Protein AF-A0A925YAL2-F1 (afdb_monomer_lite)

Secondary structure (DSSP, 8-state):
-HHHHHHHHHHHHHHHHHHHHHHHHHHHHHHHT---------------S----SS-----PBPTTS-BEEEEEETTEEEEEE--TT-SS----HHHHT-

Structure (mmCIF, N/CA/C/O backbone):
data_AF-A0A925YAL2-F1
#
_entry.id   AF-A0A925YAL2-F1
#
loop_
_atom_site.group_PDB
_atom_site.id
_atom_site.type_symbol
_atom_site.label_atom_id
_atom_site.label_alt_id
_atom_site.label_comp_id
_atom_site.label_asym_id
_atom_site.label_entity_id
_atom_site.label_seq_id
_atom_site.pdbx_PDB_ins_code
_atom_site.Cartn_x
_atom_site.Cartn_y
_atom_site.Cartn_z
_atom_site.occupancy
_atom_site.B_iso_or_equiv
_atom_site.auth_seq_id
_atom_site.auth_comp_id
_atom_site.auth_asym_id
_atom_site.auth_atom_id
_atom_site.pdbx_PDB_model_num
ATOM 1 N N . MET A 1 1 ? 28.630 10.886 -66.600 1.00 71.31 1 MET A N 1
ATOM 2 C CA . MET A 1 1 ? 29.340 9.719 -66.026 1.00 71.31 1 MET A CA 1
ATOM 3 C C . MET A 1 1 ? 30.179 10.087 -64.802 1.00 71.31 1 MET A C 1
ATOM 5 O O . MET A 1 1 ? 29.934 9.535 -63.740 1.00 71.31 1 MET A O 1
ATOM 9 N N . THR A 1 2 ? 31.073 11.078 -64.881 1.00 81.06 2 THR A N 1
ATOM 10 C CA . THR A 1 2 ? 31.972 11.479 -63.773 1.00 81.06 2 THR A CA 1
ATOM 11 C C . THR A 1 2 ? 31.260 11.882 -62.474 1.00 81.06 2 THR A C 1
ATOM 13 O O . THR A 1 2 ? 31.683 11.481 -61.397 1.00 81.06 2 THR A O 1
ATOM 16 N N . LYS A 1 3 ? 30.126 12.594 -62.551 1.00 74.50 3 LYS A N 1
ATOM 17 C CA . LYS A 1 3 ? 29.319 12.961 -61.369 1.00 74.50 3 LYS A CA 1
ATOM 18 C C . LYS A 1 3 ? 28.781 11.741 -60.608 1.00 74.50 3 LYS A C 1
ATOM 20 O O . LYS A 1 3 ? 28.755 11.753 -59.384 1.00 74.50 3 LYS A O 1
ATOM 25 N N . TYR A 1 4 ? 28.386 10.691 -61.329 1.00 87.62 4 TYR A N 1
ATOM 26 C CA . TYR A 1 4 ? 27.905 9.450 -60.721 1.00 87.62 4 TYR A CA 1
ATOM 27 C C . TYR A 1 4 ? 29.053 8.658 -60.095 1.00 87.62 4 TYR A C 1
ATOM 29 O O . TYR A 1 4 ? 28.880 8.128 -59.008 1.00 87.62 4 TYR A O 1
ATOM 37 N N . LEU A 1 5 ? 30.236 8.656 -60.719 1.00 87.44 5 LEU A N 1
ATOM 38 C CA . LEU A 1 5 ? 31.438 8.040 -60.146 1.00 87.44 5 LEU A CA 1
ATOM 39 C C . LEU A 1 5 ? 31.876 8.721 -58.841 1.00 87.44 5 LEU A C 1
ATOM 41 O O . LEU A 1 5 ? 32.195 8.030 -57.880 1.00 87.44 5 LEU A O 1
ATOM 45 N N . ILE A 1 6 ? 31.828 10.055 -58.774 1.00 89.38 6 ILE A N 1
ATOM 46 C CA . ILE A 1 6 ? 32.143 10.805 -57.545 1.00 89.38 6 ILE A CA 1
ATOM 47 C C . ILE A 1 6 ? 31.136 10.485 -56.430 1.00 89.38 6 ILE A C 1
ATOM 49 O O . ILE A 1 6 ? 31.535 10.292 -55.285 1.00 89.38 6 ILE A O 1
ATOM 53 N N . LEU A 1 7 ? 29.845 10.384 -56.763 1.00 90.12 7 LEU A N 1
ATOM 54 C CA . LEU A 1 7 ? 28.787 10.056 -55.801 1.00 90.12 7 LEU A CA 1
ATOM 55 C C . LEU A 1 7 ? 28.929 8.619 -55.270 1.00 90.12 7 LEU A C 1
ATOM 57 O O . LEU A 1 7 ? 28.779 8.374 -54.077 1.00 90.12 7 LEU A O 1
ATOM 61 N N . LEU A 1 8 ? 29.276 7.669 -56.138 1.00 90.75 8 LEU A N 1
ATOM 62 C CA . LEU A 1 8 ? 29.490 6.272 -55.750 1.00 90.75 8 LEU A CA 1
ATOM 63 C C . LEU A 1 8 ? 30.747 6.114 -54.879 1.00 90.75 8 LEU A C 1
ATOM 65 O O . LEU A 1 8 ? 30.732 5.376 -53.893 1.00 90.75 8 LEU A O 1
ATOM 69 N N . ALA A 1 9 ? 31.811 6.860 -55.191 1.00 89.50 9 ALA A N 1
ATOM 70 C CA . ALA A 1 9 ? 33.024 6.900 -54.382 1.00 89.50 9 ALA A CA 1
ATOM 71 C C . ALA A 1 9 ? 32.766 7.502 -52.990 1.00 89.50 9 ALA A C 1
ATOM 73 O O . ALA A 1 9 ? 33.185 6.918 -51.991 1.00 89.50 9 ALA A O 1
ATOM 74 N N . SER A 1 10 ? 32.029 8.615 -52.895 1.00 86.19 10 SER A N 1
ATOM 75 C CA . SER A 1 10 ? 31.708 9.228 -51.598 1.00 86.19 10 SER A CA 1
ATOM 76 C C . SER A 1 10 ? 30.789 8.347 -50.748 1.00 86.19 10 SER A C 1
ATOM 78 O O . SER A 1 10 ? 31.049 8.175 -49.557 1.00 86.19 10 SER A O 1
ATOM 80 N N . ALA A 1 11 ? 29.775 7.722 -51.356 1.00 89.38 11 ALA A N 1
ATOM 81 C CA . ALA A 1 11 ? 28.899 6.769 -50.678 1.00 89.38 11 ALA A CA 1
ATOM 82 C C . ALA A 1 11 ? 29.676 5.558 -50.136 1.00 89.38 11 ALA A C 1
ATOM 84 O O . ALA A 1 11 ? 29.421 5.113 -49.018 1.00 89.38 11 ALA A O 1
ATOM 85 N N . SER A 1 12 ? 30.667 5.070 -50.889 1.00 86.50 12 SER A N 1
ATOM 86 C CA . SER A 1 12 ? 31.523 3.959 -50.460 1.00 86.50 12 SER A CA 1
ATOM 87 C C . SER A 1 12 ? 32.380 4.344 -49.253 1.00 86.50 12 SER A C 1
ATOM 89 O O . SER A 1 12 ? 32.412 3.610 -48.270 1.00 86.50 12 SER A O 1
ATOM 91 N N . VAL A 1 13 ? 33.021 5.518 -49.276 1.00 86.12 13 VAL A N 1
ATOM 92 C CA . VAL A 1 13 ? 33.825 6.013 -48.140 1.00 86.12 13 VAL A CA 1
ATOM 93 C C . VAL A 1 13 ? 32.968 6.178 -46.878 1.00 86.12 13 VAL A C 1
ATOM 95 O O . VAL A 1 13 ? 33.395 5.802 -45.783 1.00 86.12 13 VAL A O 1
ATOM 98 N N . LEU A 1 14 ? 31.742 6.687 -47.028 1.00 83.75 14 LEU A N 1
ATOM 99 C CA . LEU A 1 14 ? 30.796 6.831 -45.921 1.00 83.75 14 LEU A CA 1
ATOM 100 C C . LEU A 1 14 ? 30.379 5.465 -45.346 1.00 83.75 14 LEU A C 1
ATOM 102 O O . LEU A 1 14 ? 30.394 5.279 -44.130 1.00 83.75 14 LEU A O 1
ATOM 106 N N . ALA A 1 15 ? 30.074 4.497 -46.214 1.00 80.00 15 ALA A N 1
ATOM 107 C CA . ALA A 1 15 ? 29.695 3.143 -45.817 1.00 80.00 15 ALA A CA 1
ATOM 108 C C . ALA A 1 15 ? 30.840 2.399 -45.108 1.00 80.00 15 ALA A C 1
ATOM 110 O O . ALA A 1 15 ? 30.603 1.751 -44.093 1.00 80.00 15 ALA A O 1
ATOM 111 N N . PHE A 1 16 ? 32.084 2.541 -45.577 1.00 83.56 16 PHE A N 1
ATOM 112 C CA . PHE A 1 16 ? 33.255 1.939 -44.924 1.00 83.56 16 PHE A CA 1
ATOM 113 C C . PHE A 1 16 ? 33.584 2.569 -43.563 1.00 83.56 16 PHE A C 1
ATOM 115 O O . PHE A 1 16 ? 34.144 1.896 -42.701 1.00 83.56 16 PHE A O 1
ATOM 122 N N . SER A 1 17 ? 33.219 3.835 -43.344 1.00 79.31 17 SER A N 1
ATOM 123 C CA . SER A 1 17 ? 33.452 4.530 -42.067 1.00 79.31 17 SER A CA 1
ATOM 124 C C . SER A 1 17 ? 32.381 4.221 -41.010 1.00 79.31 17 SER A C 1
ATOM 126 O O . SER A 1 17 ? 32.608 4.421 -39.815 1.00 79.31 17 SER A O 1
ATOM 128 N N . PHE A 1 18 ? 31.220 3.712 -41.434 1.00 83.25 18 PHE A N 1
ATOM 129 C CA . PHE A 1 18 ? 30.067 3.458 -40.570 1.00 83.25 18 PHE A CA 1
ATOM 130 C C . PHE A 1 18 ? 30.311 2.393 -39.477 1.00 83.25 18 PHE A C 1
ATOM 132 O O . PHE A 1 18 ? 29.980 2.676 -38.325 1.00 83.25 18 PHE A O 1
ATOM 139 N N . PRO A 1 19 ? 30.944 1.227 -39.743 1.00 83.06 19 PRO A N 1
ATOM 140 C CA . PRO A 1 19 ? 31.206 0.219 -38.709 1.00 83.06 19 PRO A CA 1
ATOM 141 C C . PRO A 1 19 ? 32.077 0.740 -37.559 1.00 83.06 19 PRO A C 1
ATOM 143 O O . PRO A 1 19 ? 31.801 0.463 -36.396 1.00 83.06 19 PRO A O 1
ATOM 146 N N . ALA A 1 20 ? 33.097 1.546 -37.869 1.00 83.69 20 ALA A N 1
ATOM 147 C CA . ALA A 1 20 ? 33.989 2.118 -36.861 1.00 83.69 20 ALA A CA 1
ATOM 148 C C . ALA A 1 20 ? 33.289 3.183 -36.000 1.00 83.69 20 ALA A C 1
ATOM 150 O O . ALA A 1 20 ? 33.524 3.260 -34.794 1.00 83.69 20 ALA A O 1
ATOM 151 N N . ALA A 1 21 ? 32.415 3.996 -36.602 1.00 84.25 21 ALA A N 1
ATOM 152 C CA . ALA A 1 21 ? 31.602 4.964 -35.867 1.00 84.25 21 ALA A CA 1
ATOM 153 C C . ALA A 1 21 ? 30.566 4.267 -34.969 1.00 84.25 21 ALA A C 1
ATOM 155 O O . ALA A 1 21 ? 30.367 4.671 -33.824 1.00 84.25 21 ALA A O 1
ATOM 156 N N . PHE A 1 22 ? 29.954 3.192 -35.468 1.00 84.94 22 PHE A N 1
ATOM 157 C CA . PHE A 1 22 ? 28.972 2.405 -34.733 1.00 84.94 22 PHE A CA 1
ATOM 158 C C . PHE A 1 22 ? 29.580 1.670 -33.530 1.00 84.94 22 PHE A C 1
ATOM 160 O O . PHE A 1 22 ? 28.992 1.689 -32.451 1.00 84.94 22 PHE A O 1
ATOM 167 N N . GLU A 1 23 ? 30.777 1.087 -33.665 1.00 84.81 23 GLU A N 1
ATOM 168 C CA . GLU A 1 23 ? 31.466 0.464 -32.523 1.00 84.81 23 GLU A CA 1
ATOM 169 C C . GLU A 1 23 ? 31.839 1.480 -31.440 1.00 84.81 23 GLU A C 1
ATOM 171 O O . GLU A 1 23 ? 31.628 1.220 -30.258 1.00 84.81 23 GLU A O 1
ATOM 176 N N . ARG A 1 24 ? 32.301 2.678 -31.823 1.00 84.31 24 ARG A N 1
ATOM 177 C CA . ARG A 1 24 ? 32.555 3.753 -30.850 1.00 84.31 24 ARG A CA 1
ATOM 178 C C . ARG A 1 24 ? 31.286 4.171 -30.117 1.00 84.31 24 ARG A C 1
ATOM 180 O O . ARG A 1 24 ? 31.331 4.364 -28.908 1.00 84.31 24 ARG A O 1
ATOM 187 N N . TYR A 1 25 ? 30.166 4.291 -30.826 1.00 84.50 25 TYR A N 1
ATOM 188 C CA . TYR A 1 25 ? 28.877 4.614 -30.216 1.00 84.50 25 TYR A CA 1
ATOM 189 C C . TYR A 1 25 ? 28.431 3.533 -29.220 1.00 84.50 25 TYR A C 1
ATOM 191 O O . TYR A 1 25 ? 28.096 3.855 -28.083 1.00 84.50 25 TYR A O 1
ATOM 199 N N . LYS A 1 26 ? 28.521 2.251 -29.599 1.00 84.06 26 LYS A N 1
ATOM 200 C CA . LYS A 1 26 ? 28.241 1.130 -28.688 1.00 84.06 26 LYS A CA 1
ATOM 201 C C . LYS A 1 26 ? 29.116 1.155 -27.437 1.00 84.06 26 LYS A C 1
ATOM 203 O O . LYS A 1 26 ? 28.607 0.899 -26.356 1.00 84.06 26 LYS A O 1
ATOM 208 N N . GLN A 1 27 ? 30.411 1.442 -27.570 1.00 82.19 27 GLN A N 1
ATOM 209 C CA . GLN A 1 27 ? 31.328 1.490 -26.427 1.00 82.19 27 GLN A CA 1
ATOM 210 C C . GLN A 1 27 ? 30.921 2.550 -25.399 1.00 82.19 27 GLN A C 1
ATOM 212 O O . GLN A 1 27 ? 30.964 2.262 -24.212 1.00 82.19 27 GLN A O 1
ATOM 217 N N . HIS A 1 28 ? 30.453 3.721 -25.843 1.00 77.75 28 HIS A N 1
ATOM 218 C CA . HIS A 1 28 ? 29.971 4.762 -24.929 1.00 77.75 28 HIS A CA 1
ATOM 219 C C . HIS A 1 28 ? 28.685 4.337 -24.210 1.00 77.75 28 HIS A C 1
ATOM 221 O O . HIS A 1 28 ? 28.549 4.589 -23.019 1.00 77.75 28 HIS A O 1
ATOM 227 N N . LEU A 1 29 ? 27.777 3.632 -24.897 1.00 78.38 29 LEU A N 1
ATOM 228 C CA . LEU A 1 29 ? 26.575 3.084 -24.259 1.00 78.38 29 LEU A CA 1
ATOM 229 C C . LEU A 1 29 ? 26.911 2.000 -23.225 1.00 78.38 29 LEU A C 1
ATOM 231 O O . LEU A 1 29 ? 26.311 1.964 -22.160 1.00 78.38 29 LEU A O 1
ATOM 235 N N . VAL A 1 30 ? 27.893 1.141 -23.515 1.00 72.50 30 VAL A N 1
ATOM 236 C CA . VAL A 1 30 ? 28.348 0.085 -22.592 1.00 72.50 30 VAL A CA 1
ATOM 237 C C . VAL A 1 30 ? 29.109 0.663 -21.393 1.00 72.50 30 VAL A C 1
ATOM 239 O O . VAL A 1 30 ? 29.054 0.093 -20.309 1.00 72.50 30 VAL A O 1
ATOM 242 N N . GLU A 1 31 ? 29.811 1.784 -21.565 1.00 65.62 31 GLU A N 1
ATOM 243 C CA . GLU A 1 31 ? 30.521 2.475 -20.483 1.00 65.62 31 GLU A CA 1
ATOM 244 C C . GLU A 1 31 ? 29.560 3.262 -19.572 1.00 65.62 31 GLU A C 1
ATOM 246 O O . GLU A 1 31 ? 29.745 3.261 -18.357 1.00 65.62 31 GLU A O 1
ATOM 251 N N . GLU A 1 32 ? 28.487 3.850 -20.118 1.00 61.06 32 GLU A N 1
ATOM 252 C CA . GLU A 1 32 ? 27.393 4.437 -19.321 1.00 61.06 32 GLU A CA 1
ATOM 253 C C . GLU A 1 32 ? 26.540 3.370 -18.609 1.00 61.06 32 GLU A C 1
ATOM 255 O O . GLU A 1 32 ? 26.050 3.604 -17.505 1.00 61.06 32 GLU A O 1
ATOM 260 N N . GLU A 1 33 ? 26.404 2.180 -19.202 1.00 60.25 33 GLU A N 1
ATOM 261 C CA . GLU A 1 33 ? 25.728 1.015 -18.615 1.00 60.2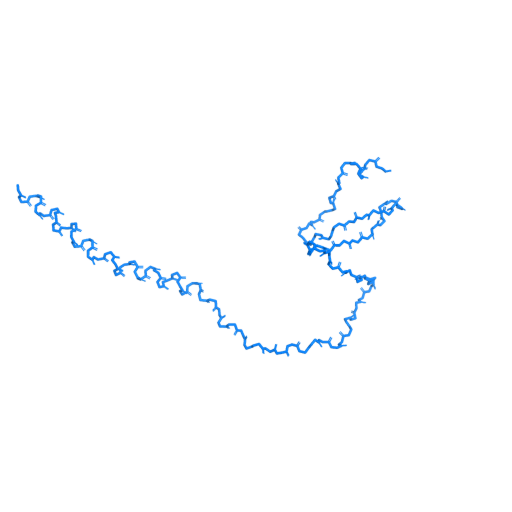5 33 GLU A CA 1
ATOM 262 C C . GLU A 1 33 ? 26.691 0.101 -17.835 1.00 60.25 33 GLU A C 1
ATOM 264 O O . GLU A 1 33 ? 26.341 -1.029 -17.489 1.00 60.25 33 GLU A O 1
ATOM 269 N N . ALA A 1 34 ? 27.906 0.571 -17.524 1.00 58.19 34 ALA A N 1
ATOM 270 C CA . ALA A 1 34 ? 28.826 -0.134 -16.643 1.00 58.19 34 ALA A CA 1
ATOM 271 C C . ALA A 1 34 ? 28.247 -0.152 -15.221 1.00 58.19 34 ALA A C 1
ATOM 273 O O . ALA A 1 34 ? 28.586 0.658 -14.357 1.00 58.19 34 ALA A O 1
ATOM 274 N N . VAL A 1 35 ? 27.345 -1.107 -14.984 1.00 60.38 35 VAL A N 1
ATOM 275 C CA . VAL A 1 35 ? 26.879 -1.500 -13.662 1.00 60.38 35 VAL A CA 1
ATOM 276 C C . VAL A 1 35 ? 28.143 -1.756 -12.845 1.00 60.38 35 VAL A C 1
ATOM 278 O O . VAL A 1 35 ? 28.953 -2.597 -13.255 1.00 60.38 35 VAL A O 1
ATOM 281 N N . PRO A 1 36 ? 28.376 -1.029 -11.736 1.00 64.44 36 PRO A N 1
ATOM 282 C CA . PRO A 1 36 ? 29.534 -1.298 -10.902 1.00 64.44 36 PRO A CA 1
ATOM 283 C C . PRO A 1 36 ? 29.534 -2.790 -10.589 1.00 64.44 36 PRO A C 1
ATOM 285 O O . PRO A 1 36 ? 28.478 -3.340 -10.267 1.00 64.44 36 PRO A O 1
ATOM 288 N N . SER A 1 37 ? 30.698 -3.438 -10.747 1.00 65.88 37 SER A N 1
ATOM 289 C CA . SER A 1 37 ? 30.905 -4.835 -10.354 1.00 65.88 37 SER A CA 1
ATOM 290 C C . SER A 1 37 ? 30.140 -5.058 -9.065 1.00 65.88 37 SER A C 1
ATOM 292 O O . SER A 1 37 ? 30.409 -4.350 -8.088 1.00 65.88 37 SER A O 1
ATOM 294 N N . ALA A 1 38 ? 29.164 -5.972 -9.095 1.00 65.62 38 ALA A N 1
ATOM 295 C CA . ALA A 1 38 ? 28.360 -6.270 -7.924 1.00 65.62 38 ALA A CA 1
ATOM 296 C C . ALA A 1 38 ? 29.326 -6.407 -6.739 1.00 65.62 38 ALA A C 1
ATOM 298 O O . ALA A 1 38 ? 30.350 -7.095 -6.887 1.00 65.62 38 ALA A O 1
ATOM 299 N N . PRO A 1 39 ? 29.093 -5.690 -5.622 1.00 64.38 39 PRO A N 1
ATOM 300 C CA . PRO A 1 39 ? 29.954 -5.831 -4.462 1.00 64.38 39 PRO A CA 1
ATOM 301 C C . PRO A 1 39 ? 30.059 -7.326 -4.141 1.00 64.38 39 PRO A C 1
ATOM 303 O O . PRO A 1 39 ? 29.096 -8.060 -4.403 1.00 64.38 39 PRO A O 1
ATOM 306 N N . PRO A 1 40 ? 31.212 -7.804 -3.631 1.00 67.81 40 PRO A N 1
ATOM 307 C CA . PRO A 1 40 ? 31.325 -9.192 -3.205 1.00 67.81 40 PRO A CA 1
ATOM 308 C C . PRO A 1 40 ? 30.087 -9.520 -2.378 1.00 67.81 40 PRO A C 1
ATOM 310 O O . PRO A 1 40 ? 29.683 -8.698 -1.553 1.00 67.81 40 PRO A O 1
ATOM 313 N N . VAL A 1 41 ? 29.456 -10.662 -2.662 1.00 65.75 41 VAL A N 1
ATOM 314 C CA . VAL A 1 41 ? 28.321 -11.156 -1.883 1.00 65.75 41 VAL A CA 1
ATOM 315 C C . VAL A 1 41 ? 28.849 -11.361 -0.471 1.00 65.75 41 VAL A C 1
ATOM 317 O O . VAL A 1 41 ? 29.417 -12.395 -0.136 1.00 65.75 41 VAL A O 1
ATOM 320 N N . VAL A 1 42 ? 28.762 -10.310 0.335 1.00 66.81 42 VAL A N 1
ATOM 321 C CA . VAL A 1 42 ? 28.890 -10.408 1.770 1.00 66.81 42 VAL A CA 1
ATOM 322 C C . VAL A 1 42 ? 27.676 -11.233 2.139 1.00 66.81 42 VAL A C 1
ATOM 324 O O . VAL A 1 42 ? 26.552 -10.801 1.876 1.00 66.81 42 VAL A O 1
ATOM 327 N N . ASP A 1 43 ? 27.895 -12.431 2.678 1.00 66.19 43 ASP A N 1
ATOM 328 C CA . ASP A 1 43 ? 26.868 -13.105 3.458 1.00 66.19 43 ASP A CA 1
ATOM 329 C C . ASP A 1 43 ? 26.474 -12.109 4.544 1.00 66.19 43 ASP A C 1
ATOM 331 O O . ASP A 1 43 ? 27.152 -11.952 5.564 1.00 66.19 43 ASP A O 1
ATOM 335 N N . VAL A 1 44 ? 25.418 -11.343 4.273 1.00 56.06 44 VAL A N 1
ATOM 336 C CA . VAL A 1 44 ? 24.774 -10.510 5.267 1.00 56.06 44 VAL A CA 1
ATOM 337 C C . VAL A 1 44 ? 24.144 -11.530 6.189 1.00 56.06 44 VAL A C 1
ATOM 339 O O . VAL A 1 44 ? 23.022 -11.981 5.959 1.00 56.06 44 VAL A O 1
ATOM 342 N N . ALA A 1 45 ? 24.910 -11.961 7.193 1.00 64.38 45 ALA A N 1
ATOM 343 C CA . ALA A 1 45 ? 24.357 -12.621 8.353 1.00 64.38 45 ALA A CA 1
ATOM 344 C C . ALA A 1 45 ? 23.132 -11.790 8.727 1.00 64.38 45 ALA A C 1
ATOM 346 O O . ALA A 1 45 ? 23.270 -10.592 8.994 1.00 64.38 45 ALA A O 1
ATOM 347 N N . MET A 1 46 ? 21.939 -12.386 8.610 1.00 59.81 46 MET A N 1
ATOM 348 C CA . MET A 1 46 ? 20.710 -11.710 9.001 1.00 59.81 46 MET A CA 1
ATOM 349 C C . MET A 1 46 ? 20.977 -11.120 10.380 1.00 59.81 46 MET A C 1
ATOM 351 O O . MET A 1 46 ? 21.383 -11.884 11.261 1.00 59.81 46 MET A O 1
ATOM 355 N N . PRO A 1 47 ? 20.820 -9.802 10.580 1.00 58.66 47 PRO A N 1
ATOM 356 C CA . PRO A 1 47 ? 20.940 -9.241 11.907 1.00 58.66 47 PRO A CA 1
ATOM 357 C C . PRO A 1 47 ? 20.016 -10.038 12.832 1.00 58.66 47 PRO A C 1
ATOM 359 O O . PRO A 1 47 ? 18.797 -10.013 12.681 1.00 58.66 47 PRO A O 1
ATOM 362 N N . THR A 1 48 ? 20.604 -10.799 13.759 1.00 59.22 48 THR A N 1
ATOM 363 C CA . THR A 1 48 ? 19.875 -11.497 14.833 1.00 59.22 48 THR A CA 1
ATOM 364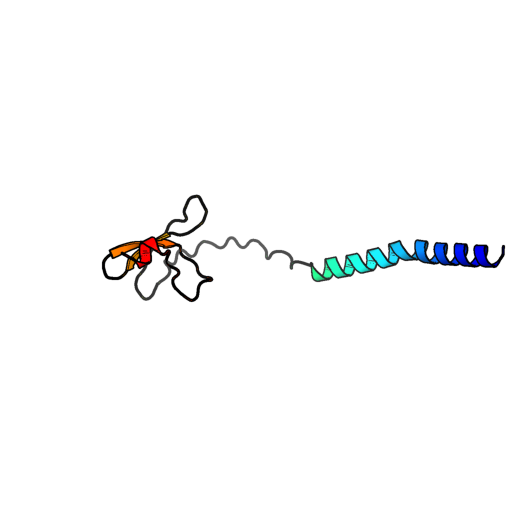 C C . THR A 1 48 ? 19.240 -10.488 15.794 1.00 59.22 48 THR A C 1
ATOM 366 O O . THR A 1 48 ? 18.438 -10.838 16.656 1.00 59.22 48 THR A O 1
ATOM 369 N N . GLU A 1 49 ? 19.588 -9.212 15.647 1.00 64.44 49 GLU A N 1
ATOM 370 C CA . GLU A 1 49 ? 18.946 -8.109 16.328 1.00 64.44 49 GLU A CA 1
ATOM 371 C C . GLU A 1 49 ? 17.504 -7.989 15.843 1.00 64.44 49 GLU A C 1
ATOM 373 O O . GLU A 1 49 ? 17.226 -7.530 14.737 1.00 64.44 49 GLU A O 1
ATOM 378 N N . THR A 1 50 ? 16.564 -8.399 16.696 1.00 64.00 50 THR A N 1
ATOM 379 C CA . THR A 1 50 ? 15.163 -8.010 16.552 1.00 64.00 50 THR A CA 1
ATOM 380 C C . THR A 1 50 ? 15.113 -6.489 16.423 1.00 64.00 50 THR A C 1
ATOM 382 O O . THR A 1 50 ? 15.499 -5.803 17.377 1.00 64.00 50 THR A O 1
ATOM 385 N N . PRO A 1 51 ? 14.664 -5.943 15.280 1.00 66.31 51 PRO A N 1
ATOM 386 C CA . PRO A 1 51 ? 14.558 -4.505 15.110 1.00 66.31 51 PRO A CA 1
ATOM 387 C C . PRO A 1 51 ? 13.730 -3.927 16.257 1.00 66.31 51 PRO A C 1
ATOM 389 O O . PRO A 1 51 ? 12.595 -4.340 16.509 1.00 66.31 51 PRO A O 1
ATOM 392 N N . THR A 1 52 ? 14.328 -2.991 16.994 1.00 73.94 52 THR A N 1
ATOM 393 C CA . THR A 1 52 ? 13.628 -2.288 18.066 1.00 73.94 52 THR A CA 1
ATOM 394 C C . THR A 1 52 ? 12.753 -1.231 17.415 1.00 73.94 52 THR A C 1
ATOM 396 O O . THR A 1 52 ? 13.186 -0.117 17.135 1.00 73.94 52 THR A O 1
ATOM 399 N N . TYR A 1 53 ? 11.516 -1.606 17.113 1.00 76.38 53 TYR A N 1
ATOM 400 C CA . TYR A 1 53 ? 10.528 -0.670 16.604 1.00 76.38 53 TYR A CA 1
ATOM 401 C C . TYR A 1 53 ? 10.001 0.195 17.753 1.00 76.38 53 TYR A C 1
ATOM 403 O O . TYR A 1 53 ? 9.466 -0.318 18.738 1.00 76.38 53 TYR A O 1
ATOM 411 N N . SER A 1 54 ? 10.102 1.515 17.628 1.00 77.19 54 SER A N 1
ATOM 412 C CA . SER A 1 54 ? 9.397 2.434 18.517 1.00 77.19 54 SER A CA 1
ATOM 413 C C . SER A 1 54 ? 7.937 2.554 18.060 1.00 77.19 54 SER A C 1
ATOM 415 O O . SER A 1 54 ? 7.623 3.222 17.080 1.00 77.19 54 SER A O 1
ATOM 417 N N . GLY A 1 55 ? 7.017 1.874 18.753 1.00 82.31 55 GLY A N 1
ATOM 418 C CA . GLY A 1 55 ? 5.573 2.011 18.525 1.00 82.31 55 GLY A CA 1
ATOM 419 C C . GLY A 1 55 ? 4.833 0.698 18.272 1.00 82.31 55 GLY A C 1
ATOM 420 O O . GLY A 1 55 ? 5.201 -0.358 18.780 1.00 82.31 55 GLY A O 1
ATOM 421 N N . ARG A 1 56 ? 3.722 0.777 17.527 1.00 83.69 56 ARG A N 1
ATOM 422 C CA . ARG A 1 56 ? 2.894 -0.390 17.188 1.00 83.69 56 ARG A CA 1
ATOM 423 C C . ARG A 1 56 ? 3.580 -1.205 16.098 1.00 83.69 56 ARG A C 1
ATOM 425 O O . ARG A 1 56 ? 3.828 -0.689 15.014 1.00 83.69 56 ARG A O 1
ATOM 432 N N . VAL A 1 57 ? 3.819 -2.481 16.378 1.00 86.56 57 VAL A N 1
ATOM 433 C CA . VAL A 1 57 ? 4.443 -3.416 15.437 1.00 86.56 57 VAL A CA 1
ATOM 434 C C . VAL A 1 57 ? 3.377 -4.308 14.8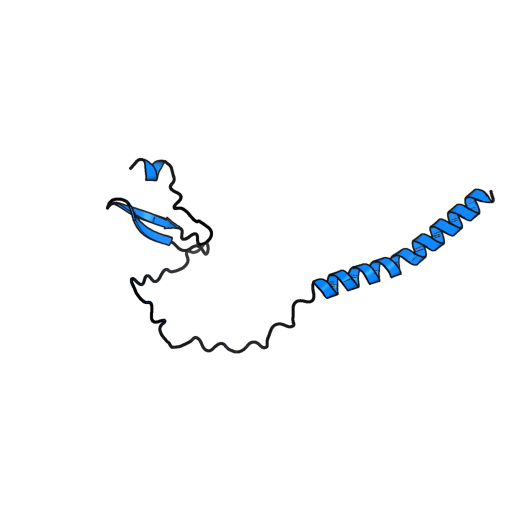17 1.00 86.56 57 VAL A C 1
ATOM 436 O O . VAL A 1 57 ? 2.522 -4.843 15.523 1.00 86.56 57 VAL A O 1
ATOM 439 N N . ALA A 1 58 ? 3.441 -4.478 13.499 1.00 87.75 58 ALA A N 1
ATOM 440 C CA . ALA A 1 58 ? 2.665 -5.462 12.759 1.00 87.75 58 ALA A CA 1
ATOM 441 C C . ALA A 1 58 ? 3.609 -6.254 11.851 1.00 87.75 58 ALA A C 1
ATOM 443 O O . ALA A 1 58 ? 4.429 -5.668 11.146 1.00 87.75 58 ALA A O 1
ATOM 444 N N . GLN A 1 59 ? 3.490 -7.581 11.869 1.00 91.56 59 GLN A N 1
ATOM 445 C CA . GLN A 1 59 ? 4.207 -8.462 10.954 1.00 91.56 59 GLN A CA 1
ATOM 446 C C . GLN A 1 59 ? 3.222 -8.978 9.908 1.00 91.56 59 GLN A C 1
ATOM 448 O O . GLN A 1 59 ? 2.257 -9.662 10.245 1.00 91.56 59 GLN A O 1
ATOM 453 N N . LEU A 1 60 ? 3.461 -8.632 8.645 1.00 94.81 60 LEU A N 1
ATOM 454 C CA . LEU A 1 60 ? 2.618 -9.023 7.520 1.00 94.81 60 LEU A CA 1
ATOM 455 C C . LEU A 1 60 ? 3.383 -10.010 6.644 1.00 94.81 60 LEU A C 1
ATOM 457 O O . LEU A 1 60 ? 4.543 -9.782 6.305 1.00 94.81 60 LEU A O 1
ATOM 461 N N . LYS A 1 61 ? 2.726 -11.105 6.265 1.00 95.81 61 LYS A N 1
ATOM 462 C CA . LYS A 1 61 ? 3.243 -12.001 5.229 1.00 95.81 61 LYS A CA 1
ATOM 463 C C . LYS A 1 61 ? 2.826 -11.460 3.868 1.00 95.81 61 LYS A C 1
ATOM 465 O O . LYS A 1 61 ? 1.699 -10.994 3.712 1.00 95.81 61 LYS A O 1
ATOM 470 N N . ALA A 1 62 ? 3.729 -11.533 2.896 1.00 96.56 62 ALA A N 1
ATOM 471 C CA . ALA A 1 62 ? 3.375 -11.244 1.516 1.00 96.56 62 ALA A CA 1
ATOM 472 C C . ALA A 1 62 ? 2.330 -12.259 1.028 1.00 96.56 62 ALA A C 1
ATOM 474 O O . ALA A 1 62 ? 2.405 -13.448 1.359 1.00 96.56 62 ALA A O 1
ATOM 475 N N . GLY A 1 63 ? 1.356 -11.779 0.257 1.00 96.19 63 GLY A N 1
ATOM 476 C CA . GLY A 1 63 ? 0.420 -12.632 -0.462 1.00 96.19 63 GLY A CA 1
ATOM 477 C C . GLY A 1 63 ? 1.116 -13.427 -1.567 1.00 96.19 63 GLY A C 1
ATOM 478 O O . GLY A 1 63 ? 2.269 -13.177 -1.916 1.00 96.19 63 GLY A O 1
ATOM 479 N N . THR A 1 64 ? 0.395 -14.376 -2.163 1.00 97.50 64 THR A N 1
ATOM 480 C CA . THR A 1 64 ? 0.893 -15.163 -3.307 1.00 97.50 64 THR A CA 1
ATOM 481 C C . THR A 1 64 ? 1.173 -14.311 -4.544 1.00 97.50 64 THR A C 1
ATOM 483 O O . THR A 1 64 ? 1.904 -14.732 -5.430 1.00 97.50 64 THR A O 1
ATOM 486 N N . ASP A 1 65 ? 0.585 -13.120 -4.604 1.00 97.00 65 ASP A N 1
ATOM 487 C CA . ASP A 1 65 ? 0.801 -12.106 -5.633 1.00 97.00 65 ASP A CA 1
ATOM 488 C C . ASP A 1 65 ? 1.929 -11.120 -5.280 1.00 97.00 65 ASP A C 1
ATOM 490 O O . ASP A 1 65 ? 2.144 -10.146 -5.993 1.00 97.00 65 ASP A O 1
ATOM 494 N N . GLY A 1 66 ? 2.644 -11.353 -4.176 1.00 97.62 66 GLY A N 1
ATOM 495 C CA . GLY A 1 66 ? 3.767 -10.528 -3.735 1.00 97.62 66 GLY A CA 1
ATOM 496 C C . GLY A 1 66 ? 3.373 -9.243 -3.004 1.00 97.62 66 GLY A C 1
ATOM 497 O O . GLY A 1 66 ? 4.255 -8.538 -2.517 1.00 97.62 66 GLY A O 1
ATOM 498 N N . HIS A 1 67 ? 2.079 -8.939 -2.868 1.00 98.12 67 HIS A N 1
ATOM 499 C CA . HIS A 1 67 ? 1.628 -7.727 -2.188 1.00 98.12 67 HIS A CA 1
ATOM 500 C C . HIS A 1 67 ? 1.273 -7.965 -0.715 1.00 98.12 67 HIS A C 1
ATOM 502 O O . HIS A 1 67 ? 0.772 -9.025 -0.329 1.00 98.12 67 HIS A O 1
ATOM 508 N N . PHE A 1 68 ? 1.482 -6.945 0.118 1.00 98.12 68 PHE A N 1
ATOM 509 C CA . PHE A 1 68 ? 1.156 -6.984 1.543 1.00 98.12 68 PHE A CA 1
ATOM 510 C C . PHE A 1 68 ? -0.243 -6.436 1.804 1.00 98.12 68 PHE A C 1
ATOM 512 O O . PHE A 1 68 ? -0.623 -5.386 1.282 1.00 98.12 68 PHE A O 1
ATOM 519 N N . ARG A 1 69 ? -0.993 -7.139 2.652 1.00 97.31 69 ARG A N 1
ATOM 520 C CA . ARG A 1 69 ? -2.346 -6.768 3.075 1.00 97.31 69 ARG A CA 1
ATOM 521 C C . ARG A 1 69 ? -2.428 -6.721 4.590 1.00 97.31 69 ARG A C 1
ATOM 523 O O . ARG A 1 69 ? -1.724 -7.468 5.269 1.00 97.31 69 ARG A O 1
ATOM 530 N N . ALA A 1 70 ? -3.284 -5.850 5.107 1.00 96.00 70 ALA A N 1
ATOM 531 C CA . ALA A 1 70 ? -3.534 -5.712 6.535 1.00 96.00 70 ALA A CA 1
ATOM 532 C C . ALA A 1 70 ? -5.017 -5.456 6.812 1.00 96.00 70 ALA A C 1
ATOM 534 O O . ALA A 1 70 ? -5.735 -4.913 5.974 1.00 96.00 70 ALA A O 1
ATOM 535 N N . GLU A 1 71 ? -5.461 -5.788 8.021 1.00 95.62 71 GLU A N 1
ATOM 536 C CA . GLU A 1 71 ? -6.745 -5.322 8.533 1.00 95.62 71 GLU A CA 1
ATOM 537 C C . GLU A 1 71 ? -6.587 -3.922 9.135 1.00 95.62 71 GLU A C 1
ATOM 539 O O .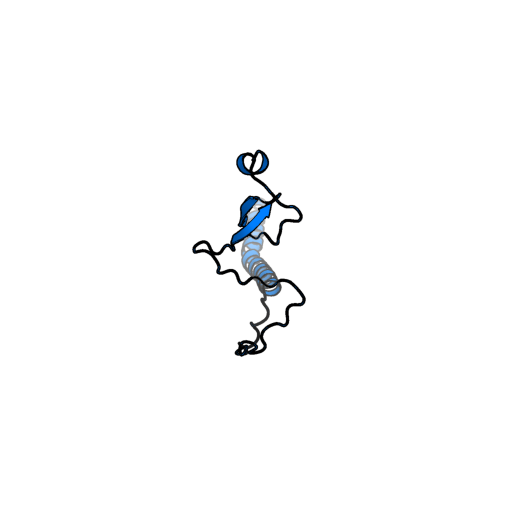 GLU A 1 71 ? -5.814 -3.712 10.076 1.00 95.62 71 GLU A O 1
ATOM 544 N N . ALA A 1 72 ? -7.347 -2.961 8.615 1.00 93.69 72 ALA A N 1
ATOM 545 C CA . ALA A 1 72 ? -7.418 -1.607 9.143 1.00 93.69 72 ALA A CA 1
ATOM 546 C C . ALA A 1 72 ? -8.811 -1.321 9.713 1.00 93.69 72 ALA A C 1
ATOM 548 O O . ALA A 1 72 ? -9.818 -1.849 9.243 1.00 93.69 72 ALA A O 1
ATOM 549 N N . LYS A 1 73 ? -8.878 -0.448 10.724 1.00 94.38 73 LYS A N 1
ATOM 550 C CA . LYS A 1 73 ? -10.150 0.082 11.226 1.00 94.38 73 LYS A CA 1
ATOM 551 C C . LYS A 1 73 ? -10.425 1.447 10.608 1.00 94.38 73 LYS A C 1
ATOM 553 O O . LYS A 1 73 ? -9.748 2.414 10.941 1.00 94.38 73 LYS A O 1
ATOM 558 N N . LEU A 1 74 ? -11.449 1.526 9.766 1.00 94.19 74 LEU A N 1
ATOM 559 C CA . LEU A 1 74 ? -11.975 2.767 9.197 1.00 94.19 74 LEU A CA 1
ATOM 560 C C . LEU A 1 74 ? -13.303 3.069 9.892 1.00 94.19 74 LEU A C 1
ATOM 562 O O . LEU A 1 74 ? -14.257 2.304 9.767 1.00 94.19 74 LEU A O 1
ATOM 566 N N . ASN A 1 75 ? -13.355 4.141 10.688 1.00 94.25 75 ASN A N 1
ATOM 567 C CA . ASN A 1 75 ? -14.548 4.528 11.459 1.00 94.25 75 ASN A CA 1
ATOM 568 C C . ASN A 1 75 ? -15.131 3.379 12.312 1.00 94.25 75 ASN A C 1
ATOM 570 O O . ASN A 1 75 ? -16.341 3.195 12.406 1.00 94.25 75 ASN A O 1
ATOM 574 N N . GLY A 1 76 ? -14.259 2.555 12.903 1.00 94.81 76 GLY A N 1
ATOM 575 C CA . GLY A 1 76 ? -14.651 1.398 13.717 1.00 94.81 76 GLY A CA 1
ATOM 576 C C . GLY A 1 76 ? -14.991 0.126 12.930 1.00 94.81 76 GLY A C 1
ATOM 577 O O . GLY A 1 76 ? -15.124 -0.931 13.547 1.00 94.81 76 GLY A O 1
ATOM 578 N N . ARG A 1 77 ? -15.064 0.179 11.594 1.00 93.12 77 ARG A N 1
ATOM 579 C CA . ARG A 1 77 ? -15.262 -0.999 10.735 1.00 93.12 77 ARG A CA 1
ATOM 580 C C . ARG A 1 77 ? -13.924 -1.598 10.320 1.00 93.12 77 ARG A C 1
ATOM 582 O O . ARG A 1 77 ? -13.014 -0.862 9.953 1.00 93.12 77 ARG A O 1
ATOM 589 N N . VAL A 1 78 ? -13.817 -2.923 10.351 1.00 95.50 78 VAL A N 1
ATOM 590 C CA . VAL A 1 78 ? -12.637 -3.638 9.845 1.00 95.50 78 VAL A CA 1
ATOM 591 C C . VAL A 1 78 ? -12.729 -3.743 8.326 1.00 95.50 78 VAL A C 1
ATOM 593 O O . VAL A 1 78 ? -13.753 -4.173 7.796 1.00 95.50 78 VAL A O 1
ATOM 596 N N . VAL A 1 79 ? -11.672 -3.323 7.637 1.00 95.50 79 VAL A N 1
ATOM 597 C CA . VAL A 1 79 ? -11.551 -3.342 6.178 1.00 95.50 79 VAL A CA 1
ATOM 598 C C . VAL A 1 79 ? -10.156 -3.848 5.820 1.00 95.50 79 VAL A C 1
ATOM 600 O O . VAL A 1 79 ? -9.16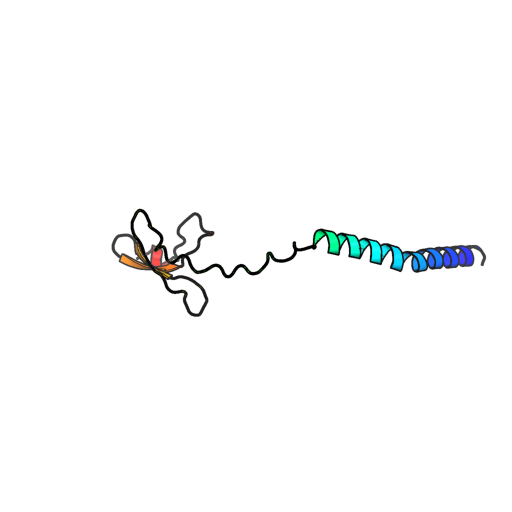7 -3.402 6.403 1.00 95.50 79 VAL A O 1
ATOM 603 N N . GLU A 1 80 ? -10.075 -4.777 4.869 1.00 95.06 80 GLU A N 1
ATOM 604 C CA . GLU A 1 80 ? -8.796 -5.210 4.303 1.00 95.06 80 GLU A CA 1
ATOM 605 C C . GLU A 1 80 ? -8.221 -4.102 3.413 1.00 95.06 80 GLU A C 1
ATOM 607 O O . GLU A 1 80 ? -8.920 -3.546 2.561 1.00 95.06 80 GLU A O 1
ATOM 612 N N . VAL A 1 81 ? -6.945 -3.779 3.615 1.00 96.19 81 VAL A N 1
ATOM 613 C CA . VAL A 1 81 ? -6.227 -2.756 2.849 1.00 96.19 81 VAL A CA 1
ATOM 614 C C . VAL A 1 81 ? -4.945 -3.319 2.248 1.00 96.19 81 VAL A C 1
ATOM 616 O O . VAL A 1 81 ? -4.297 -4.188 2.832 1.00 96.19 81 VAL A O 1
ATOM 619 N N . LEU A 1 82 ? -4.573 -2.787 1.086 1.00 97.25 82 LEU A N 1
ATOM 620 C CA . LEU A 1 82 ? -3.293 -3.026 0.426 1.00 97.25 82 LEU A CA 1
ATOM 621 C C . LEU A 1 82 ? -2.254 -2.023 0.945 1.00 97.25 82 LEU A C 1
ATOM 623 O O . LEU A 1 82 ? -2.561 -0.837 1.079 1.00 97.25 82 LEU A O 1
ATOM 627 N N . VAL A 1 83 ? -1.028 -2.476 1.205 1.00 96.81 83 VAL A N 1
ATOM 628 C CA . VAL A 1 83 ? 0.091 -1.574 1.512 1.00 96.81 83 VAL A CA 1
ATOM 629 C C . VAL A 1 83 ? 0.658 -1.018 0.206 1.00 96.81 83 VAL A C 1
ATOM 631 O O . VAL A 1 83 ? 1.229 -1.766 -0.584 1.00 96.81 83 VAL A O 1
ATOM 634 N N . ASP A 1 84 ? 0.532 0.293 0.006 1.00 96.56 84 ASP A N 1
ATOM 635 C CA . ASP A 1 84 ? 1.120 1.024 -1.119 1.00 96.56 84 ASP A CA 1
ATOM 636 C C . ASP A 1 84 ? 2.037 2.131 -0.582 1.00 96.56 84 ASP A C 1
ATOM 638 O O . ASP A 1 84 ? 1.578 3.179 -0.130 1.00 96.56 84 ASP A O 1
ATOM 642 N N . THR A 1 85 ? 3.349 1.883 -0.593 1.00 95.75 85 THR A N 1
ATOM 643 C CA . THR A 1 85 ? 4.352 2.848 -0.111 1.00 95.75 85 THR A CA 1
ATOM 644 C C . THR A 1 85 ? 4.561 4.021 -1.070 1.00 95.75 85 THR A C 1
ATOM 646 O O . THR A 1 85 ? 5.214 4.990 -0.689 1.00 95.75 85 THR A O 1
ATOM 649 N N . GLY A 1 86 ? 4.046 3.941 -2.303 1.00 96.69 86 GLY A N 1
ATOM 650 C CA . GLY A 1 86 ? 4.077 5.032 -3.278 1.00 96.69 86 GLY A CA 1
ATOM 651 C C . GLY A 1 86 ? 2.901 6.002 -3.140 1.00 96.69 86 GLY A C 1
ATOM 652 O O . GLY A 1 86 ? 2.945 7.102 -3.693 1.00 96.69 86 GLY A O 1
ATOM 653 N N . ALA A 1 87 ? 1.860 5.631 -2.391 1.00 96.94 87 ALA A N 1
ATOM 654 C CA . ALA A 1 87 ? 0.689 6.466 -2.182 1.00 96.94 87 ALA A CA 1
ATOM 655 C C . ALA A 1 87 ? 0.903 7.485 -1.051 1.00 96.94 87 ALA A C 1
ATOM 657 O O . ALA A 1 87 ? 1.296 7.150 0.064 1.00 96.94 87 ALA A O 1
ATOM 658 N N . THR A 1 88 ? 0.570 8.751 -1.313 1.00 96.69 88 THR A N 1
ATOM 659 C CA . THR A 1 88 ? 0.510 9.790 -0.268 1.00 96.69 88 THR A CA 1
ATOM 660 C C . THR A 1 88 ? -0.801 9.736 0.520 1.00 96.69 88 THR A C 1
ATOM 662 O O . THR A 1 88 ? -0.822 10.013 1.717 1.00 96.69 88 THR A O 1
ATOM 665 N N . TYR A 1 89 ? -1.902 9.383 -0.151 1.00 96.56 89 TYR A N 1
ATOM 666 C CA . TYR A 1 89 ? -3.247 9.335 0.422 1.00 96.56 89 TYR A CA 1
ATOM 667 C C . TYR A 1 89 ? -3.820 7.920 0.405 1.00 96.56 89 TYR A C 1
ATOM 669 O O . TYR A 1 89 ? -3.445 7.086 -0.418 1.00 96.56 89 TYR A O 1
ATOM 677 N N . ILE A 1 90 ? -4.798 7.675 1.280 1.00 94.50 90 ILE A N 1
ATOM 678 C CA . ILE A 1 90 ? -5.578 6.437 1.261 1.00 94.50 90 ILE A CA 1
ATOM 679 C C . ILE A 1 90 ? -6.544 6.483 0.077 1.00 94.50 90 ILE A C 1
ATOM 681 O O . ILE A 1 90 ? -7.373 7.387 -0.023 1.00 94.50 90 ILE A O 1
ATOM 685 N N . SER A 1 91 ? -6.469 5.469 -0.781 1.00 95.12 91 SER A N 1
ATOM 686 C CA . SER A 1 91 ? -7.413 5.269 -1.880 1.00 95.12 91 SER A CA 1
ATOM 687 C C . SER A 1 91 ? -8.470 4.244 -1.478 1.00 95.12 91 SER A C 1
ATOM 689 O O . SER A 1 91 ? -8.144 3.114 -1.120 1.00 95.12 91 SER A O 1
ATOM 691 N N . LEU A 1 92 ? -9.746 4.629 -1.534 1.00 95.38 92 LEU A N 1
ATOM 692 C CA . LEU A 1 92 ? -10.882 3.751 -1.248 1.00 95.38 92 LEU A CA 1
ATOM 693 C C . LEU A 1 92 ? -11.727 3.579 -2.507 1.00 95.38 92 LEU A C 1
ATOM 695 O O . LEU A 1 92 ? -12.004 4.549 -3.210 1.00 95.38 92 LEU A O 1
ATOM 699 N N . ASN A 1 93 ? -12.183 2.353 -2.766 1.00 93.75 93 ASN A N 1
ATOM 700 C CA . ASN A 1 93 ? -13.215 2.145 -3.776 1.00 93.75 93 ASN A CA 1
ATOM 701 C C . ASN A 1 93 ? -14.567 2.695 -3.281 1.00 93.75 93 ASN A C 1
ATOM 703 O O . ASN A 1 93 ? -14.810 2.818 -2.077 1.00 93.75 93 ASN A O 1
ATOM 707 N N . GLU A 1 94 ? -15.459 3.009 -4.218 1.00 96.75 94 GLU A N 1
ATOM 708 C CA . GLU A 1 94 ? -16.745 3.641 -3.913 1.00 96.75 94 GLU A CA 1
ATOM 709 C C . GLU A 1 94 ? -17.616 2.792 -2.974 1.00 96.75 94 GLU A C 1
ATOM 711 O O . GLU A 1 94 ? -18.225 3.314 -2.040 1.00 96.75 94 GLU A O 1
ATOM 716 N N . ALA A 1 95 ? -17.642 1.474 -3.184 1.00 94.75 95 ALA A N 1
ATOM 717 C CA . ALA A 1 95 ? -18.437 0.561 -2.372 1.00 94.75 95 ALA A CA 1
ATOM 718 C C . ALA A 1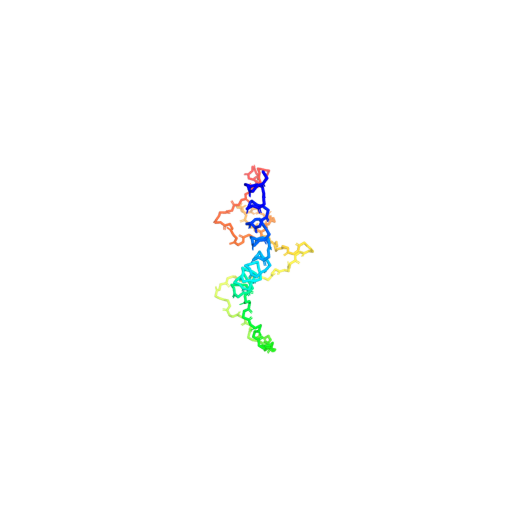 95 ? -17.980 0.539 -0.906 1.00 94.75 95 ALA A C 1
ATOM 720 O O . ALA A 1 95 ? -18.819 0.427 -0.015 1.00 94.75 95 ALA A O 1
ATOM 721 N N . THR A 1 96 ? -16.677 0.655 -0.647 1.00 93.56 96 THR A N 1
ATOM 722 C CA . THR A 1 96 ? -16.110 0.769 0.700 1.00 93.56 96 THR A CA 1
ATOM 723 C C . THR A 1 96 ? -16.366 2.153 1.288 1.00 93.56 96 THR A C 1
ATOM 725 O O . THR A 1 96 ? -16.744 2.248 2.450 1.00 93.56 96 THR A O 1
ATOM 728 N N . ALA A 1 97 ? -16.219 3.221 0.499 1.00 94.56 97 ALA A N 1
ATOM 729 C CA . ALA A 1 97 ? -16.411 4.595 0.968 1.00 94.56 97 ALA A CA 1
ATOM 730 C C . ALA A 1 97 ? -17.866 4.913 1.370 1.00 94.56 97 ALA A C 1
ATOM 732 O O . ALA A 1 97 ? -18.094 5.773 2.216 1.00 94.56 97 ALA A O 1
ATOM 733 N N . ARG A 1 98 ? -18.854 4.231 0.774 1.00 94.00 98 ARG A N 1
ATOM 734 C CA . ARG A 1 98 ? -20.288 4.437 1.057 1.00 94.00 98 ARG A CA 1
ATOM 735 C C . ARG A 1 98 ? -20.827 3.666 2.275 1.00 94.00 98 ARG A C 1
ATOM 737 O O . ARG A 1 98 ? -21.999 3.843 2.600 1.00 94.00 98 ARG A O 1
ATOM 744 N N . ARG A 1 99 ? -20.035 2.792 2.904 1.00 88.06 99 ARG A N 1
ATOM 745 C CA . ARG A 1 99 ? -20.450 1.936 4.038 1.00 88.06 99 ARG A CA 1
ATOM 746 C C . ARG A 1 99 ? -20.180 2.584 5.393 1.00 88.06 99 ARG A C 1
ATOM 748 O O . ARG A 1 99 ? -21.002 2.377 6.318 1.00 88.06 99 ARG A O 1
#

Sequence (99 aa):
MTKYLILLASASVLAFSFPAAFERYKQHLVEEEAVPSAPPVVDVAMPTETPTYSGRVAQLKAGTDGHFRAEAKLNGRVVEVLVDTGATYISLNEATARR

pLDDT: mean 83.94, std 12.65, range [56.06, 98.12]

Radius of gyration: 30.54 Å; chains: 1; bounding box: 54×28×85 Å

Foldseek 3Di:
DVVVVVVVVVVVVVVVCVVVVVVVVVVVVVVVVCPPDDPPPDPPPPPPDPPPDDDDDDDFDQDPVRWTWDWDQDVNDTDIDTDDPPDPDDDDDPVRVVD